Protein AF-G9K3Q3-F1 (afdb_monomer_lite)

InterPro domains:
  IPR006103 Glycoside hydrolase family 2, catalytic domain [PF02836] (2-93)
  IPR017853 Glycoside hydrolase superfamily [SSF51445] (2-93)

Radius of gyration: 14.06 Å; chains: 1; bounding box: 34×21×40 Å

Sequence (94 aa):
APYVDVICVNSYYSWYHDYGHLEVIPLQLATQFENWYRTYQKPIIQSEYGAGAIPGFHQDPPVMFSEEYQKALLQQYHMVLDEKRKNYVVGELI

pLDDT: mean 97.98, std 2.41, range [80.69, 98.88]

Secondary structure (DSSP, 8-state):
--S-SSEEEE--BTTTBSTT-GGGHHHHHHHHHHHHHHHH---EEEEE----B-TT---SS--TBSHHHHHHHHHHHHHHHHHHTTTTEEEE--

Structure (mmCIF, N/CA/C/O backbone):
data_AF-G9K3Q3-F1
#
_entry.id   AF-G9K3Q3-F1
#
loop_
_atom_site.group_PDB
_atom_site.id
_atom_site.type_symbol
_atom_site.label_atom_id
_atom_site.label_alt_id
_atom_site.label_comp_id
_atom_site.label_asym_id
_atom_site.label_entity_id
_atom_site.label_seq_id
_atom_site.pdbx_PDB_ins_code
_atom_site.Cartn_x
_atom_site.Cartn_y
_atom_site.Cartn_z
_atom_site.occupancy
_atom_site.B_iso_or_equiv
_atom_site.auth_seq_id
_atom_site.auth_comp_id
_atom_site.auth_asym_id
_atom_site.auth_atom_id
_atom_site.pdbx_PDB_model_num
ATOM 1 N N . ALA A 1 1 ? -10.386 9.405 12.587 1.00 84.12 1 ALA A N 1
ATOM 2 C CA . ALA A 1 1 ? -11.618 8.696 12.238 1.00 84.12 1 ALA A CA 1
ATOM 3 C C . ALA A 1 1 ? -12.460 8.369 13.489 1.00 84.12 1 ALA A C 1
ATOM 5 O O . ALA A 1 1 ? -12.627 7.204 13.848 1.00 84.12 1 ALA A O 1
ATOM 6 N N . PRO A 1 2 ? -13.009 9.390 14.179 1.00 95.44 2 PRO A N 1
ATOM 7 C CA . PRO A 1 2 ? -13.797 9.169 15.397 1.00 95.44 2 PRO A CA 1
ATOM 8 C C . PRO A 1 2 ? -15.105 8.395 15.150 1.00 95.44 2 PRO A C 1
ATOM 10 O O . PRO A 1 2 ? -15.510 7.631 16.018 1.00 95.44 2 PRO A O 1
ATOM 13 N N . TYR A 1 3 ? -15.708 8.510 13.961 1.00 98.00 3 TYR A N 1
ATOM 14 C CA . TYR A 1 3 ? -17.078 8.036 13.702 1.00 98.00 3 TYR A CA 1
ATOM 15 C C . TYR A 1 3 ? -17.208 6.711 12.940 1.00 98.00 3 TYR A C 1
ATOM 17 O O . TYR A 1 3 ? -18.304 6.175 12.875 1.00 98.00 3 TYR A O 1
ATOM 25 N N . VAL A 1 4 ? -16.133 6.195 12.340 1.00 98.44 4 VAL A N 1
ATOM 26 C CA . VAL A 1 4 ? -16.177 4.923 11.589 1.00 98.44 4 VAL A CA 1
ATOM 27 C C . VAL A 1 4 ? -15.890 3.746 12.512 1.00 98.44 4 VAL A C 1
ATOM 29 O O . VAL A 1 4 ? -15.114 3.910 13.452 1.00 98.44 4 VAL A O 1
ATOM 32 N N . ASP A 1 5 ? -16.438 2.571 12.229 1.00 98.56 5 ASP A N 1
ATOM 33 C CA . ASP A 1 5 ? -16.156 1.360 13.015 1.00 98.56 5 ASP A CA 1
ATOM 34 C C . ASP A 1 5 ? -14.840 0.689 12.594 1.00 98.56 5 ASP A C 1
ATOM 36 O O . ASP A 1 5 ? -14.079 0.207 13.433 1.00 98.56 5 ASP A O 1
ATOM 40 N N . VAL A 1 6 ? -14.537 0.732 11.294 1.00 98.62 6 VAL A N 1
ATOM 41 C CA . VAL A 1 6 ? -13.306 0.218 10.681 1.00 98.62 6 VAL A CA 1
ATOM 42 C C . VAL A 1 6 ? -12.651 1.339 9.882 1.00 98.62 6 VAL A C 1
ATOM 44 O O . VAL A 1 6 ? -13.328 2.092 9.181 1.00 98.62 6 VAL A O 1
ATOM 47 N N . ILE A 1 7 ? -11.335 1.483 10.012 1.00 98.69 7 ILE A N 1
ATOM 48 C CA . ILE A 1 7 ? -10.574 2.521 9.315 1.00 98.69 7 ILE A CA 1
ATOM 49 C C . ILE A 1 7 ? -10.087 1.959 7.985 1.00 98.69 7 ILE A C 1
ATOM 51 O O . ILE A 1 7 ? -9.256 1.060 7.969 1.00 98.69 7 ILE A O 1
ATOM 55 N N . CYS A 1 8 ? -10.559 2.521 6.878 1.00 98.56 8 CYS A N 1
ATOM 56 C CA . CYS A 1 8 ? -10.032 2.227 5.549 1.00 98.56 8 CYS A CA 1
ATOM 57 C C . CYS A 1 8 ? -8.967 3.263 5.179 1.00 98.56 8 CYS A C 1
ATOM 59 O O . CYS A 1 8 ? -9.195 4.468 5.327 1.00 98.56 8 CYS A O 1
ATOM 61 N N . VAL A 1 9 ? -7.799 2.799 4.741 1.00 98.06 9 VAL A N 1
ATOM 62 C CA . VAL A 1 9 ? -6.653 3.647 4.411 1.00 98.06 9 VAL A CA 1
ATOM 63 C C . VAL A 1 9 ? -6.183 3.354 2.993 1.00 98.06 9 VAL A C 1
ATOM 65 O O . VAL A 1 9 ? -5.914 2.207 2.644 1.00 98.06 9 VAL A O 1
ATOM 68 N N . ASN A 1 10 ? -6.041 4.420 2.208 1.00 98.44 10 ASN A N 1
ATOM 69 C CA . ASN A 1 10 ? -5.428 4.385 0.886 1.00 98.44 10 ASN A CA 1
ATOM 70 C C . ASN A 1 10 ? -4.028 4.990 1.005 1.00 98.44 10 ASN A C 1
ATOM 72 O O . ASN A 1 10 ? -3.875 6.126 1.467 1.00 98.44 10 ASN A O 1
ATOM 76 N N . SER A 1 11 ? -3.002 4.250 0.600 1.00 97.81 11 SER A N 1
ATOM 77 C CA . SER A 1 11 ? -1.628 4.752 0.561 1.00 97.81 11 SER A CA 1
ATOM 78 C C . SER A 1 11 ? -0.874 4.144 -0.613 1.00 97.81 11 SER A C 1
ATOM 80 O O . SER A 1 11 ? -1.004 2.961 -0.907 1.00 97.81 11 SER A O 1
ATOM 82 N N . TYR A 1 12 ? -0.069 4.975 -1.270 1.00 98.44 12 TYR A N 1
ATOM 83 C CA . TYR A 1 12 ? 0.633 4.672 -2.521 1.00 98.44 12 TYR A CA 1
ATOM 84 C C . TYR A 1 12 ? 2.094 5.142 -2.414 1.00 98.44 12 TYR A C 1
ATOM 86 O O . TYR A 1 12 ? 2.554 6.013 -3.160 1.00 98.44 12 TYR A O 1
ATOM 94 N N . TYR A 1 13 ? 2.786 4.636 -1.393 1.00 98.50 13 TYR A N 1
ATOM 95 C CA . TYR A 1 13 ? 4.198 4.899 -1.135 1.00 98.50 13 TYR A CA 1
ATOM 96 C C . TYR A 1 13 ? 5.054 4.409 -2.303 1.00 98.50 13 TYR A C 1
ATOM 98 O O . TYR A 1 13 ? 4.693 3.439 -2.963 1.00 98.50 13 TYR A O 1
ATOM 106 N N . SER A 1 14 ? 6.138 5.136 -2.581 1.00 98.38 14 SER A N 1
ATOM 107 C CA . SER A 1 14 ? 6.976 5.047 -3.787 1.00 98.38 14 SER A CA 1
ATOM 108 C C . SER A 1 14 ? 6.300 5.404 -5.123 1.00 98.38 14 SER A C 1
ATOM 110 O O . SER A 1 14 ? 6.998 5.598 -6.122 1.00 98.38 14 SER A O 1
ATOM 112 N N . TRP A 1 15 ? 4.965 5.517 -5.168 1.00 98.38 15 TRP A N 1
ATOM 113 C CA . TRP A 1 15 ? 4.210 5.829 -6.384 1.00 98.38 15 TRP A CA 1
ATOM 114 C C . TRP A 1 15 ? 3.831 7.309 -6.496 1.00 98.38 15 TRP A C 1
ATOM 116 O O . TRP A 1 15 ? 4.288 7.986 -7.412 1.00 98.38 15 TRP A O 1
ATOM 126 N N . TYR A 1 16 ? 3.017 7.835 -5.571 1.00 98.00 16 TYR A N 1
ATOM 127 C CA . TYR A 1 16 ? 2.607 9.252 -5.594 1.00 98.00 16 TYR A CA 1
ATOM 128 C C . TYR A 1 16 ? 3.583 10.184 -4.866 1.00 98.00 16 TYR A C 1
ATOM 130 O O . TYR A 1 16 ? 3.538 11.394 -5.069 1.00 98.00 16 TYR A O 1
ATOM 138 N N . HIS A 1 17 ? 4.457 9.629 -4.030 1.00 94.81 17 HIS A N 1
ATOM 139 C CA . HIS A 1 17 ? 5.513 10.339 -3.311 1.00 94.81 17 HIS A CA 1
ATOM 140 C C . HIS A 1 17 ? 6.753 9.448 -3.264 1.00 94.81 17 HIS A C 1
ATOM 142 O O . HIS A 1 17 ? 6.622 8.230 -3.399 1.00 94.81 17 HIS A O 1
ATOM 148 N N . ASP A 1 18 ? 7.930 10.048 -3.064 1.00 97.88 18 ASP A N 1
ATOM 149 C CA . ASP A 1 18 ? 9.213 9.332 -3.041 1.00 97.88 18 ASP A CA 1
ATOM 150 C C . ASP A 1 18 ? 9.372 8.426 -4.277 1.00 97.88 18 ASP A C 1
ATOM 152 O O . ASP A 1 18 ? 9.603 7.223 -4.184 1.00 97.88 18 ASP A O 1
ATOM 156 N N . TYR A 1 19 ? 9.172 9.019 -5.457 1.00 98.25 19 TYR A N 1
ATOM 157 C CA . TYR A 1 19 ? 9.071 8.324 -6.741 1.00 98.25 19 TYR A CA 1
ATOM 158 C C . TYR A 1 19 ? 10.191 7.303 -6.952 1.00 98.25 19 TYR A C 1
ATOM 160 O O . TYR A 1 19 ? 11.367 7.660 -6.980 1.00 98.25 19 TYR A O 1
ATOM 168 N N . GLY A 1 20 ? 9.832 6.032 -7.132 1.00 97.88 20 GLY A N 1
ATOM 169 C CA . GLY A 1 20 ? 10.815 4.979 -7.396 1.00 97.88 20 GLY A CA 1
ATOM 170 C C . GLY A 1 20 ? 11.480 4.382 -6.149 1.00 97.88 20 GLY A C 1
ATOM 171 O O . GLY A 1 20 ? 12.060 3.305 -6.256 1.00 97.88 20 GLY A O 1
ATOM 172 N N . HIS A 1 21 ? 11.338 5.000 -4.974 1.00 98.56 21 HIS A N 1
ATOM 173 C CA . HIS A 1 21 ? 11.989 4.565 -3.736 1.00 98.56 21 HIS A CA 1
ATOM 174 C C . HIS A 1 21 ? 11.213 3.436 -3.041 1.00 98.56 21 HIS A C 1
ATOM 176 O O . HIS A 1 21 ? 10.483 3.642 -2.072 1.00 98.56 21 HIS A O 1
ATOM 182 N N . LEU A 1 22 ? 11.340 2.210 -3.547 1.00 98.62 22 LEU A N 1
ATOM 183 C CA . LEU A 1 22 ? 10.683 1.027 -2.973 1.00 98.62 22 LEU A CA 1
ATOM 184 C C . LEU A 1 22 ? 11.102 0.770 -1.515 1.00 98.62 22 LEU A C 1
ATOM 186 O O . LEU A 1 22 ? 10.320 0.255 -0.718 1.00 98.62 22 LEU A O 1
ATOM 190 N N . GLU A 1 23 ? 12.323 1.156 -1.151 1.00 98.50 23 GLU A N 1
ATOM 191 C CA . GLU A 1 23 ? 12.902 0.976 0.176 1.00 98.50 23 GLU A CA 1
ATOM 192 C C . GLU A 1 23 ? 12.207 1.788 1.278 1.00 98.50 23 GLU A C 1
ATOM 194 O O . GLU A 1 23 ? 12.360 1.462 2.456 1.00 98.50 23 GLU A O 1
ATOM 199 N N . VAL A 1 24 ? 11.432 2.824 0.932 1.00 98.50 24 VAL A N 1
ATOM 200 C CA . VAL A 1 24 ? 10.723 3.638 1.935 1.00 98.50 24 VAL A CA 1
ATOM 201 C C . VAL A 1 24 ? 9.399 3.018 2.379 1.00 98.50 24 VAL A C 1
ATOM 203 O O . VAL A 1 24 ? 8.928 3.319 3.480 1.00 98.50 24 VAL A O 1
ATOM 206 N N . ILE A 1 25 ? 8.817 2.133 1.557 1.00 98.75 25 ILE A N 1
ATOM 207 C CA . ILE A 1 25 ? 7.487 1.551 1.779 1.00 98.75 25 ILE A CA 1
ATOM 208 C C . ILE A 1 25 ? 7.386 0.909 3.169 1.00 98.75 25 ILE A C 1
ATOM 210 O O . ILE A 1 25 ? 6.443 1.254 3.888 1.00 98.75 25 ILE A O 1
ATOM 214 N N . PRO A 1 26 ? 8.330 0.047 3.614 1.00 98.62 26 PRO A N 1
ATOM 215 C CA . PRO A 1 26 ? 8.169 -0.640 4.889 1.00 98.62 26 PRO A CA 1
ATOM 216 C C . PRO A 1 26 ? 8.072 0.311 6.080 1.00 98.62 26 PRO A C 1
ATOM 218 O O . PRO A 1 26 ? 7.189 0.179 6.928 1.00 98.62 26 PRO A O 1
ATOM 221 N N . LEU A 1 27 ? 8.956 1.311 6.117 1.00 98.50 27 LEU A N 1
ATOM 222 C CA . LEU A 1 27 ? 9.025 2.281 7.205 1.00 98.50 27 LEU A CA 1
ATOM 223 C C . LEU A 1 27 ? 7.782 3.177 7.237 1.00 98.50 27 LEU A C 1
ATOM 225 O O . LEU A 1 27 ? 7.185 3.378 8.299 1.00 98.50 27 LEU A O 1
ATOM 229 N N . GLN A 1 28 ? 7.390 3.720 6.084 1.00 98.75 28 GLN A N 1
ATOM 230 C CA . GLN A 1 28 ? 6.270 4.655 5.991 1.00 98.75 28 GLN A CA 1
ATOM 231 C C . GLN A 1 28 ? 4.937 3.965 6.295 1.00 98.75 28 GLN A C 1
ATOM 233 O O . GLN A 1 28 ? 4.134 4.493 7.070 1.00 98.75 28 GLN A O 1
ATOM 238 N N . LEU A 1 29 ? 4.729 2.757 5.765 1.00 98.56 29 LEU A N 1
ATOM 239 C CA . LEU A 1 29 ? 3.501 1.996 5.973 1.00 98.56 29 LEU A CA 1
ATOM 240 C C . LEU A 1 29 ? 3.364 1.501 7.419 1.00 98.56 29 LEU A C 1
ATOM 242 O O . LEU A 1 29 ? 2.297 1.651 8.019 1.00 98.56 29 LEU A O 1
ATOM 246 N N . ALA A 1 30 ? 4.445 0.999 8.028 1.00 98.56 30 ALA A N 1
ATOM 247 C CA . ALA A 1 30 ? 4.436 0.625 9.443 1.00 98.56 30 ALA A CA 1
ATOM 248 C C . ALA A 1 30 ? 4.104 1.831 10.338 1.00 98.56 30 ALA A C 1
ATOM 250 O O . ALA A 1 30 ? 3.228 1.743 11.202 1.00 98.56 30 ALA A O 1
ATOM 251 N N . THR A 1 31 ? 4.727 2.982 10.064 1.00 98.69 31 THR A N 1
ATOM 252 C CA . THR A 1 31 ? 4.475 4.236 10.789 1.00 98.69 31 THR A CA 1
ATOM 253 C C . THR A 1 31 ? 3.019 4.690 10.647 1.00 98.69 31 THR A C 1
ATOM 255 O O . THR A 1 31 ? 2.398 5.111 11.626 1.00 98.69 31 THR A O 1
ATOM 258 N N . GLN A 1 32 ? 2.442 4.597 9.445 1.00 98.50 32 GLN A N 1
ATOM 259 C CA . GLN A 1 32 ? 1.039 4.928 9.197 1.00 98.50 32 GLN A CA 1
ATOM 260 C C . GLN A 1 32 ? 0.106 4.067 10.056 1.00 98.50 32 GLN A C 1
ATOM 262 O O . GLN A 1 32 ? -0.754 4.607 10.757 1.00 98.50 32 GLN A O 1
ATOM 267 N N . PHE A 1 33 ? 0.295 2.748 10.037 1.00 98.62 33 PHE A N 1
ATOM 268 C CA . PHE A 1 33 ? -0.514 1.809 10.809 1.00 98.62 33 PHE A CA 1
ATOM 269 C C . PHE A 1 33 ? -0.395 2.023 12.319 1.00 98.62 33 PHE A C 1
ATOM 271 O O . PHE A 1 33 ? -1.412 2.074 13.014 1.00 98.62 33 PHE A O 1
ATOM 278 N N . GLU A 1 34 ? 0.818 2.237 12.823 1.00 98.56 34 GLU A N 1
ATOM 279 C CA . GLU A 1 34 ? 1.057 2.509 14.241 1.00 98.56 34 GLU A CA 1
ATOM 280 C C . GLU A 1 34 ? 0.399 3.812 14.693 1.00 98.56 34 GLU A C 1
ATOM 282 O O . GLU A 1 34 ? -0.218 3.858 15.757 1.00 98.56 34 GLU A O 1
ATOM 287 N N . ASN A 1 35 ? 0.466 4.860 13.872 1.00 98.56 35 ASN A N 1
ATOM 288 C CA . ASN A 1 35 ? -0.181 6.132 14.171 1.00 98.56 35 ASN A CA 1
ATOM 289 C C . ASN A 1 35 ? -1.710 6.004 14.191 1.00 98.56 35 ASN A C 1
ATOM 291 O O . ASN A 1 35 ? -2.343 6.446 15.151 1.00 98.56 35 ASN A O 1
ATOM 295 N N . TRP A 1 36 ? -2.309 5.369 13.177 1.00 98.56 36 TRP A N 1
ATOM 296 C CA . TRP A 1 36 ? -3.757 5.146 13.135 1.00 98.56 36 TRP A CA 1
ATOM 297 C C . TRP A 1 36 ? -4.241 4.324 14.328 1.00 98.56 36 TRP A C 1
ATOM 299 O O . TRP A 1 36 ? -5.196 4.720 15.004 1.00 98.56 36 TRP A O 1
ATOM 309 N N . TYR A 1 37 ? -3.567 3.213 14.621 1.00 98.38 37 TYR A N 1
ATOM 310 C CA . TYR A 1 37 ? -3.975 2.333 15.705 1.00 98.38 37 TYR A CA 1
ATOM 311 C C . TYR A 1 37 ? -3.781 2.984 17.079 1.00 98.38 37 TYR A C 1
ATOM 313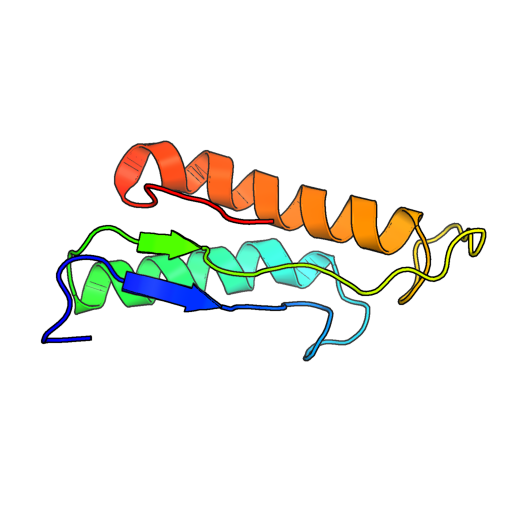 O O . TYR A 1 37 ? -4.685 2.921 17.911 1.00 98.38 37 TYR A O 1
ATOM 321 N N . ARG A 1 38 ? -2.665 3.696 17.305 1.00 98.38 38 ARG A N 1
ATOM 322 C CA . ARG A 1 38 ? -2.415 4.432 18.558 1.00 98.38 38 ARG A CA 1
ATOM 323 C C . ARG A 1 38 ? -3.481 5.492 18.828 1.00 98.38 38 ARG A C 1
ATOM 325 O O . ARG A 1 38 ? -3.855 5.688 19.978 1.00 98.38 38 ARG A O 1
ATOM 332 N N . THR A 1 39 ? -3.953 6.189 17.795 1.00 98.44 39 THR A N 1
ATOM 333 C CA . THR A 1 39 ? -4.920 7.282 17.966 1.00 98.44 39 THR A CA 1
ATOM 334 C C . THR A 1 39 ? -6.357 6.794 18.121 1.00 98.44 39 THR A C 1
ATOM 336 O O . THR A 1 39 ? -7.107 7.399 18.883 1.00 98.44 39 THR A O 1
ATOM 339 N N . TYR A 1 40 ? -6.767 5.746 17.402 1.00 98.44 40 TYR A N 1
ATOM 340 C CA . TYR A 1 40 ? -8.185 5.370 17.328 1.00 98.44 40 TYR A CA 1
ATOM 341 C C . TYR A 1 40 ? -8.517 4.004 17.916 1.00 98.44 40 TYR A C 1
ATOM 343 O O . TYR A 1 40 ? -9.686 3.780 18.209 1.00 98.44 40 TYR A O 1
ATOM 351 N N . GLN A 1 41 ? -7.533 3.114 18.086 1.00 98.25 41 GLN A N 1
ATOM 352 C CA . GLN A 1 41 ? -7.714 1.754 18.613 1.00 98.25 41 GLN A CA 1
ATOM 353 C C . GLN A 1 41 ? -8.818 0.961 17.885 1.00 98.25 41 GLN A C 1
ATOM 355 O O . GLN A 1 41 ? -9.601 0.244 18.505 1.00 98.25 41 GLN A O 1
ATOM 360 N N . LYS A 1 42 ? -8.894 1.111 16.556 1.00 98.56 42 LYS A N 1
ATO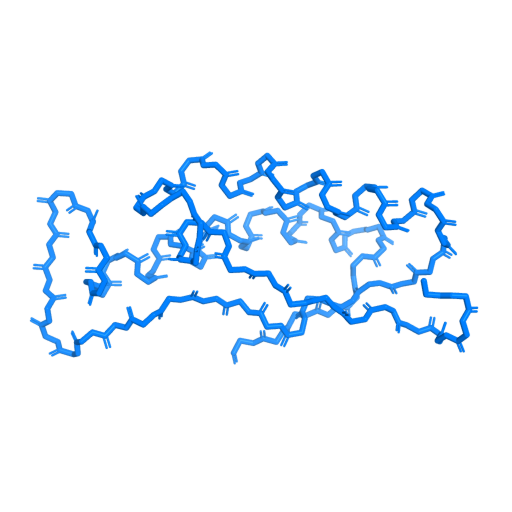M 361 C CA . LYS A 1 42 ? -9.883 0.457 15.683 1.00 98.56 42 LYS A CA 1
ATOM 362 C C . LYS A 1 42 ? -9.196 -0.446 14.657 1.00 98.56 42 LYS A C 1
ATOM 364 O O . LYS A 1 42 ? -8.060 -0.142 14.282 1.00 98.56 42 LYS A O 1
ATOM 369 N N . PRO A 1 43 ? -9.870 -1.507 14.174 1.00 98.62 43 PRO A N 1
ATOM 370 C CA . PRO A 1 43 ? -9.378 -2.315 13.065 1.00 98.62 43 PRO A CA 1
ATOM 371 C C . PRO A 1 43 ? -9.121 -1.471 11.814 1.00 98.62 43 PRO A C 1
ATOM 373 O O . PRO A 1 43 ? -9.837 -0.499 11.552 1.00 98.62 43 PRO A O 1
ATOM 376 N N . ILE A 1 44 ? -8.107 -1.859 11.042 1.00 98.81 44 ILE A N 1
ATOM 377 C CA . ILE A 1 44 ? -7.662 -1.133 9.850 1.00 98.81 44 ILE A CA 1
ATOM 378 C C . ILE A 1 44 ? -7.739 -2.042 8.620 1.00 98.81 44 ILE A C 1
ATOM 380 O O . ILE A 1 44 ? -7.343 -3.204 8.675 1.00 98.81 44 ILE A O 1
ATOM 384 N N . ILE A 1 45 ? -8.217 -1.501 7.505 1.00 98.81 45 ILE A N 1
ATOM 385 C CA . ILE A 1 45 ? -8.167 -2.113 6.178 1.00 98.81 45 ILE A CA 1
ATOM 386 C C . ILE A 1 45 ? -7.266 -1.245 5.296 1.00 98.81 45 ILE A C 1
ATOM 388 O O . ILE A 1 45 ? -7.493 -0.037 5.189 1.00 98.81 45 ILE A O 1
ATOM 392 N N . GLN A 1 46 ? -6.268 -1.850 4.649 1.00 98.81 46 GLN A N 1
ATOM 393 C CA . GLN A 1 46 ? -5.579 -1.216 3.524 1.00 98.81 46 GLN A CA 1
ATOM 394 C C . GLN A 1 46 ? -6.497 -1.338 2.307 1.00 98.81 46 GLN A C 1
ATOM 396 O O . GLN A 1 46 ? -6.568 -2.394 1.683 1.00 98.81 46 GLN A O 1
ATOM 401 N N . SER A 1 47 ? -7.263 -0.291 2.019 1.00 98.56 47 SER A N 1
ATOM 402 C CA . SER A 1 47 ? -8.307 -0.344 0.993 1.00 98.56 47 SER A CA 1
ATOM 403 C C . SER A 1 47 ? -7.781 -0.138 -0.419 1.00 98.56 47 SER A C 1
ATOM 405 O O . SER A 1 47 ? -8.433 -0.583 -1.355 1.00 98.56 47 SER A O 1
ATOM 407 N N . GLU A 1 48 ? -6.626 0.507 -0.579 1.00 98.62 48 GLU A N 1
ATOM 408 C CA . GLU A 1 48 ? -5.978 0.661 -1.882 1.00 98.62 48 GLU A CA 1
ATOM 409 C C . GLU A 1 48 ? -4.461 0.781 -1.737 1.00 98.62 48 GLU A C 1
ATOM 411 O O . GLU A 1 48 ? -3.972 1.503 -0.861 1.00 98.62 48 GLU A O 1
ATOM 416 N N . TYR A 1 49 ? -3.725 0.118 -2.625 1.00 98.69 49 TYR A N 1
ATOM 417 C CA . TYR A 1 49 ? -2.293 0.302 -2.846 1.00 98.69 49 TYR A CA 1
ATOM 418 C C . TYR A 1 49 ? -1.895 -0.277 -4.206 1.00 98.69 49 TYR A C 1
ATOM 420 O O . TYR A 1 49 ? -2.561 -1.163 -4.732 1.00 98.69 49 TYR A O 1
ATOM 428 N N . GLY A 1 50 ? -0.799 0.207 -4.786 1.00 98.25 50 GLY A N 1
ATOM 429 C CA . GLY A 1 50 ? -0.295 -0.329 -6.046 1.00 98.25 50 GLY A CA 1
ATOM 430 C C . GLY A 1 50 ? 0.568 0.654 -6.824 1.00 98.25 50 GLY A C 1
ATOM 431 O O . GLY A 1 50 ? 0.822 1.778 -6.392 1.00 98.25 50 GLY A O 1
ATOM 432 N N . ALA A 1 51 ? 0.993 0.212 -8.003 1.00 98.38 51 ALA A N 1
ATOM 433 C CA . ALA A 1 51 ? 1.634 1.029 -9.024 1.00 98.38 51 ALA A CA 1
ATOM 434 C C . ALA A 1 51 ? 0.986 0.743 -10.377 1.00 98.38 51 ALA A C 1
ATOM 436 O O . ALA A 1 51 ? 0.560 -0.384 -10.651 1.00 98.38 51 ALA A O 1
ATOM 437 N N . GLY A 1 52 ? 0.959 1.756 -11.240 1.00 98.19 52 GLY A N 1
ATOM 438 C CA . GLY A 1 52 ? 0.677 1.544 -12.652 1.00 98.19 52 GLY A CA 1
ATOM 439 C C . GLY A 1 52 ? 1.792 0.722 -13.297 1.00 98.19 52 GLY A C 1
ATOM 440 O O . GLY A 1 52 ? 2.966 0.927 -12.992 1.00 98.19 52 GLY A O 1
ATOM 441 N N . ALA A 1 53 ? 1.418 -0.177 -14.204 1.00 98.38 53 ALA A N 1
ATOM 442 C CA . ALA A 1 53 ? 2.335 -0.959 -15.025 1.00 98.38 53 ALA A CA 1
ATOM 443 C C . ALA A 1 53 ? 1.898 -0.868 -16.490 1.00 98.38 53 ALA A C 1
ATOM 445 O O . ALA A 1 53 ? 0.706 -0.979 -16.789 1.00 98.38 53 ALA A O 1
ATOM 446 N N . ILE A 1 54 ? 2.848 -0.640 -17.395 1.00 98.62 54 ILE A N 1
ATOM 447 C CA . ILE A 1 54 ? 2.605 -0.699 -18.839 1.00 98.62 54 ILE A CA 1
ATOM 448 C C . ILE A 1 54 ? 2.923 -2.132 -19.280 1.00 98.62 54 ILE A C 1
ATOM 450 O O . ILE A 1 54 ? 4.082 -2.530 -19.168 1.00 98.62 54 ILE A O 1
ATOM 454 N N . PRO A 1 55 ? 1.945 -2.913 -19.777 1.00 98.44 55 PRO A N 1
ATOM 455 C CA . PRO A 1 55 ? 2.195 -4.291 -20.187 1.00 98.44 55 PRO A CA 1
ATOM 456 C C . PRO A 1 55 ? 3.334 -4.396 -21.206 1.00 98.44 55 PRO A C 1
ATOM 458 O O . PRO A 1 55 ? 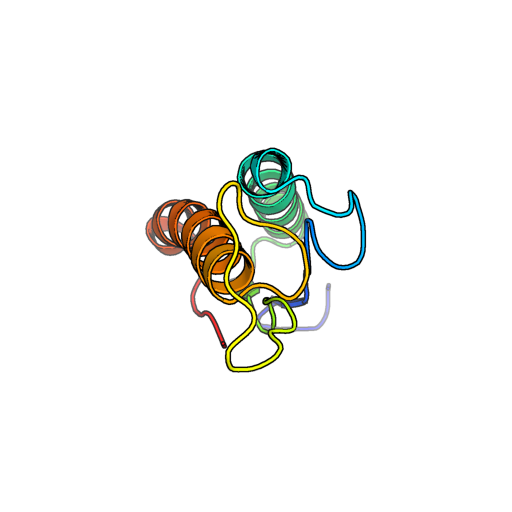3.353 -3.667 -22.202 1.00 98.44 55 PRO A O 1
ATOM 461 N N . GLY A 1 56 ? 4.276 -5.304 -20.953 1.00 98.38 56 GLY A N 1
ATOM 462 C CA . GLY A 1 56 ? 5.473 -5.505 -21.770 1.00 98.38 56 GLY A CA 1
ATOM 463 C C . GLY A 1 56 ? 6.614 -4.521 -21.500 1.00 98.38 56 GLY A C 1
ATOM 464 O O . GLY A 1 56 ? 7.673 -4.648 -22.120 1.00 98.38 56 GLY A O 1
ATOM 465 N N . PHE A 1 57 ? 6.447 -3.556 -20.588 1.00 98.69 57 PHE A N 1
ATOM 466 C CA . PHE A 1 57 ? 7.564 -2.750 -20.112 1.00 98.69 57 PHE A CA 1
ATOM 467 C C . PHE A 1 57 ? 8.289 -3.487 -18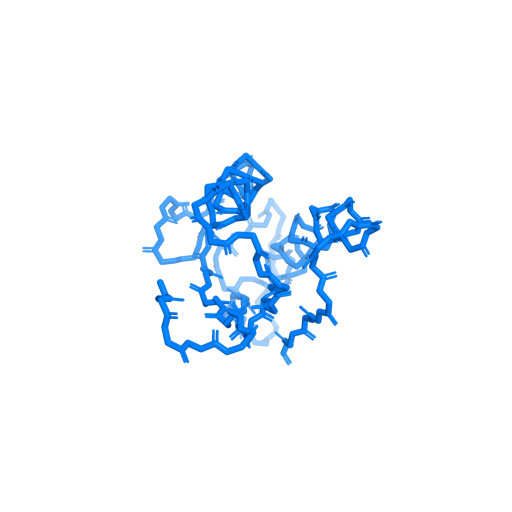.981 1.00 98.69 57 PHE A C 1
ATOM 469 O O . PHE A 1 57 ? 7.819 -3.536 -17.846 1.00 98.69 57 PHE A O 1
ATOM 476 N N . HIS A 1 58 ? 9.452 -4.047 -19.309 1.00 98.62 58 HIS A N 1
ATOM 477 C CA . HIS A 1 58 ? 10.312 -4.757 -18.365 1.00 98.62 58 HIS A CA 1
ATOM 478 C C . HIS A 1 58 ? 11.607 -3.992 -18.118 1.00 98.62 58 HIS A C 1
ATOM 480 O O . HIS A 1 58 ? 12.188 -3.440 -19.058 1.00 98.62 58 HIS A O 1
ATOM 486 N N . GLN A 1 59 ? 12.089 -3.994 -16.874 1.00 98.44 59 GLN A N 1
ATOM 487 C CA . GLN A 1 59 ? 13.383 -3.400 -16.544 1.00 98.44 59 GLN A CA 1
ATOM 488 C C . GLN A 1 59 ? 14.021 -3.999 -15.285 1.00 98.44 59 GLN A C 1
ATOM 490 O O . GLN A 1 59 ? 13.340 -4.258 -14.294 1.00 98.44 59 GLN A O 1
ATOM 495 N N . ASP A 1 60 ? 15.349 -4.139 -15.322 1.00 97.19 60 ASP A N 1
ATOM 496 C CA . ASP A 1 60 ? 16.204 -4.438 -14.172 1.00 97.19 60 ASP A CA 1
ATOM 497 C C . ASP A 1 60 ? 17.367 -3.416 -14.126 1.00 97.19 60 ASP A C 1
ATOM 499 O O . ASP A 1 60 ? 18.095 -3.294 -15.118 1.00 97.19 60 ASP A O 1
ATOM 503 N N . PRO A 1 61 ? 17.541 -2.624 -13.048 1.00 97.19 61 PRO A N 1
ATOM 504 C CA . PRO A 1 61 ? 16.708 -2.587 -11.843 1.00 97.19 61 PRO A CA 1
ATOM 505 C C . PRO A 1 61 ? 15.266 -2.111 -12.128 1.00 97.19 61 PRO A C 1
ATOM 507 O O . PRO A 1 61 ? 15.053 -1.393 -13.111 1.00 97.19 61 PRO A O 1
ATOM 510 N N . PRO A 1 62 ? 14.281 -2.469 -11.276 1.00 98.31 62 PRO A N 1
ATOM 511 C CA . PRO A 1 62 ? 12.887 -2.069 -11.458 1.00 98.31 62 PRO A CA 1
ATOM 512 C C . PRO A 1 62 ? 12.725 -0.547 -11.483 1.00 98.31 62 PRO A C 1
ATOM 514 O O . PRO A 1 62 ? 13.286 0.152 -10.639 1.00 98.31 62 PRO A O 1
ATOM 517 N N . VAL A 1 63 ? 11.909 -0.028 -12.401 1.00 98.50 63 VAL A N 1
ATOM 518 C CA . VAL A 1 63 ? 11.590 1.407 -12.486 1.00 98.50 63 VAL A CA 1
ATOM 519 C C . VAL A 1 63 ? 10.095 1.627 -12.619 1.00 98.50 63 VAL A C 1
ATOM 521 O O . VAL A 1 63 ? 9.372 0.744 -13.067 1.00 98.50 63 VAL A O 1
ATOM 524 N N . MET A 1 64 ? 9.623 2.821 -12.262 1.00 98.62 64 MET A N 1
ATOM 525 C CA . MET A 1 64 ? 8.203 3.165 -12.368 1.00 98.62 64 MET A CA 1
ATOM 526 C C . MET A 1 64 ? 7.628 2.773 -13.736 1.00 98.62 64 MET A C 1
ATOM 528 O O . MET A 1 64 ? 8.259 2.996 -14.768 1.00 98.62 64 MET A O 1
ATOM 532 N N . PHE A 1 65 ? 6.416 2.216 -13.716 1.00 98.62 65 PHE A N 1
ATOM 533 C CA . PHE A 1 65 ? 5.704 1.624 -14.853 1.00 98.62 65 PHE A CA 1
ATOM 534 C C . PHE A 1 65 ? 6.215 0.271 -15.367 1.00 98.62 65 PHE A C 1
ATOM 536 O O . PHE A 1 65 ? 5.496 -0.329 -16.168 1.00 98.62 65 PHE A O 1
ATOM 543 N N . SER A 1 66 ? 7.369 -0.242 -14.919 1.00 98.81 66 SER A N 1
ATOM 544 C CA . SER A 1 66 ? 7.781 -1.606 -15.269 1.00 98.81 66 SER A CA 1
ATOM 545 C C . SER A 1 66 ? 6.979 -2.656 -14.494 1.00 98.81 66 SER A C 1
ATOM 547 O O . SER A 1 66 ? 6.550 -2.425 -13.357 1.00 98.81 66 SER A O 1
ATOM 549 N N . GLU A 1 67 ? 6.782 -3.834 -15.086 1.00 98.88 67 GLU A N 1
ATOM 550 C CA . GLU A 1 67 ? 6.103 -4.953 -14.416 1.00 98.88 67 GLU A CA 1
ATOM 551 C C . GLU A 1 67 ? 6.857 -5.389 -13.148 1.00 98.88 67 GLU A C 1
ATOM 553 O O . GLU A 1 67 ? 6.253 -5.650 -12.102 1.00 98.88 67 GLU A O 1
ATOM 558 N N . GLU A 1 68 ? 8.193 -5.382 -13.194 1.00 98.81 68 GLU A N 1
ATOM 559 C CA . GLU A 1 68 ? 9.038 -5.688 -12.038 1.00 98.81 68 GLU A CA 1
ATOM 560 C C . GLU A 1 68 ? 8.854 -4.674 -10.906 1.00 98.81 68 GLU A C 1
ATOM 562 O O . GLU A 1 68 ? 8.937 -5.049 -9.737 1.00 98.81 68 GLU A O 1
ATOM 567 N N . TYR A 1 69 ? 8.568 -3.409 -11.225 1.00 98.81 69 TYR A N 1
ATOM 568 C CA . TYR A 1 69 ? 8.331 -2.381 -10.218 1.00 98.81 69 TYR A CA 1
ATOM 569 C C . TYR A 1 69 ? 6.992 -2.569 -9.519 1.00 98.81 69 TYR A C 1
ATOM 571 O O . TYR A 1 69 ? 6.938 -2.511 -8.293 1.00 98.81 69 TYR A O 1
ATOM 579 N N . GLN A 1 70 ? 5.923 -2.863 -10.267 1.00 98.81 70 GLN A N 1
ATOM 580 C CA . GLN A 1 70 ? 4.631 -3.198 -9.667 1.00 98.81 70 GLN A CA 1
ATOM 581 C C . GLN A 1 70 ? 4.760 -4.424 -8.756 1.00 98.81 70 GLN A C 1
ATOM 583 O O . GLN A 1 70 ? 4.305 -4.393 -7.613 1.00 98.81 70 GLN A O 1
ATOM 588 N N . LYS A 1 71 ? 5.448 -5.473 -9.221 1.00 98.69 71 LYS A N 1
ATOM 589 C CA . LYS A 1 71 ? 5.735 -6.661 -8.411 1.00 98.69 71 LYS A CA 1
ATOM 590 C C . LYS A 1 71 ? 6.510 -6.312 -7.139 1.00 98.69 71 LYS A C 1
ATOM 592 O O . LYS A 1 71 ? 6.119 -6.747 -6.058 1.00 98.69 71 LYS A O 1
ATOM 597 N N . ALA A 1 72 ? 7.592 -5.545 -7.254 1.00 98.75 72 ALA A N 1
ATOM 598 C CA . ALA A 1 72 ? 8.429 -5.188 -6.116 1.00 98.75 72 ALA A CA 1
ATOM 599 C C . ALA A 1 72 ? 7.683 -4.295 -5.111 1.00 98.75 72 ALA A C 1
ATOM 601 O O . ALA A 1 72 ? 7.799 -4.514 -3.908 1.00 98.75 72 ALA A O 1
ATOM 602 N N . LEU A 1 73 ? 6.861 -3.351 -5.582 1.00 98.75 73 LEU A N 1
ATOM 603 C CA . LEU A 1 73 ? 6.007 -2.522 -4.730 1.00 98.75 73 LEU A CA 1
ATOM 604 C C . LEU A 1 73 ? 5.032 -3.386 -3.929 1.00 98.75 73 LEU A C 1
ATOM 606 O O . LEU A 1 73 ? 4.980 -3.269 -2.704 1.00 98.75 73 LEU A O 1
ATOM 610 N N . LEU A 1 74 ? 4.302 -4.284 -4.600 1.00 98.75 74 LEU A N 1
ATOM 611 C CA . LEU A 1 74 ? 3.358 -5.187 -3.935 1.00 98.75 74 LEU A CA 1
ATOM 612 C C . LEU A 1 74 ? 4.066 -6.049 -2.881 1.00 98.75 74 LEU A C 1
ATOM 614 O O . LEU A 1 74 ? 3.577 -6.159 -1.762 1.00 98.75 74 LEU A O 1
ATOM 618 N N . GLN A 1 75 ? 5.262 -6.566 -3.186 1.00 98.75 75 GLN A N 1
ATOM 619 C CA . GLN A 1 75 ? 6.068 -7.326 -2.225 1.00 98.75 75 GLN A CA 1
ATOM 620 C C . GLN A 1 75 ? 6.426 -6.509 -0.973 1.00 98.75 75 GLN A C 1
ATOM 622 O O . GLN A 1 75 ? 6.318 -7.031 0.136 1.00 98.75 75 GLN A O 1
ATOM 627 N N . GLN A 1 76 ? 6.819 -5.237 -1.115 1.00 98.69 76 GLN A N 1
ATOM 628 C CA . GLN A 1 76 ? 7.117 -4.373 0.036 1.00 98.69 76 GLN A CA 1
ATOM 629 C C . GLN A 1 76 ? 5.882 -4.120 0.909 1.00 98.69 76 GLN A C 1
ATOM 631 O O . GLN A 1 76 ? 5.973 -4.183 2.137 1.00 98.69 76 GLN A O 1
ATOM 636 N N . TYR A 1 77 ? 4.723 -3.891 0.288 1.00 98.75 77 TYR A N 1
ATOM 637 C CA . TYR A 1 77 ? 3.452 -3.747 1.000 1.00 98.75 77 TYR A CA 1
ATOM 638 C C . TYR A 1 77 ? 3.070 -5.030 1.747 1.00 98.75 77 TYR A C 1
ATOM 640 O O . TYR A 1 77 ? 2.809 -4.982 2.952 1.00 98.75 77 TYR A O 1
ATOM 648 N N . HIS A 1 78 ? 3.093 -6.180 1.064 1.00 98.75 78 HIS A N 1
ATOM 649 C CA . HIS A 1 78 ? 2.736 -7.482 1.641 1.00 98.75 78 HIS A CA 1
ATOM 650 C C . HIS A 1 78 ? 3.589 -7.831 2.856 1.00 98.75 78 HIS A C 1
ATOM 652 O O . HIS A 1 78 ? 3.052 -8.330 3.839 1.00 98.75 78 HIS A O 1
ATOM 658 N N . MET A 1 79 ? 4.887 -7.509 2.846 1.00 98.50 79 MET A N 1
ATOM 659 C CA . MET A 1 79 ? 5.757 -7.752 4.002 1.00 98.50 79 MET A CA 1
ATOM 660 C C . MET A 1 79 ? 5.268 -7.045 5.276 1.00 98.50 79 MET A C 1
ATOM 662 O O . MET A 1 79 ? 5.249 -7.652 6.347 1.00 98.50 79 MET A O 1
ATOM 666 N N . VAL A 1 80 ? 4.837 -5.783 5.179 1.00 98.44 80 VAL A N 1
ATOM 667 C CA . VAL A 1 80 ? 4.311 -5.040 6.340 1.00 98.44 80 VAL A CA 1
ATOM 668 C C . VAL A 1 80 ? 2.909 -5.510 6.708 1.00 98.44 80 VAL A C 1
ATOM 670 O O . VAL A 1 80 ? 2.597 -5.664 7.892 1.00 98.44 80 VAL A O 1
ATOM 673 N N . LEU A 1 81 ? 2.054 -5.754 5.712 1.00 98.50 81 LEU A N 1
ATOM 674 C CA . LEU A 1 81 ? 0.699 -6.257 5.936 1.00 98.50 81 LEU A CA 1
ATOM 675 C C . LEU A 1 81 ? 0.734 -7.610 6.665 1.00 98.50 8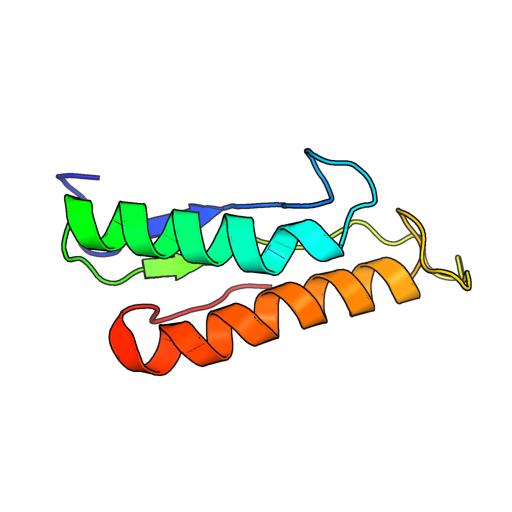1 LEU A C 1
ATOM 677 O O . LEU A 1 81 ? -0.005 -7.798 7.630 1.00 98.50 81 LEU A O 1
ATOM 681 N N . ASP A 1 82 ? 1.668 -8.497 6.314 1.00 98.50 82 ASP A N 1
ATOM 682 C CA . ASP A 1 82 ? 1.896 -9.784 6.978 1.00 98.50 82 ASP A CA 1
ATOM 683 C C . ASP A 1 82 ? 2.306 -9.660 8.453 1.00 98.50 82 ASP A C 1
ATOM 685 O O . ASP A 1 82 ? 1.962 -10.521 9.277 1.00 98.50 82 ASP A O 1
ATOM 689 N N . GLU A 1 83 ? 3.031 -8.599 8.804 1.00 98.25 83 GLU A N 1
ATOM 690 C CA . GLU A 1 83 ? 3.371 -8.281 10.188 1.00 98.25 83 GLU A CA 1
ATOM 691 C C . GLU A 1 83 ? 2.141 -7.769 10.946 1.00 98.25 83 GLU A C 1
ATOM 693 O O . GLU A 1 83 ? 1.808 -8.267 12.027 1.00 98.25 83 GLU A O 1
ATOM 698 N N . LYS A 1 84 ? 1.436 -6.783 10.380 1.00 98.06 84 LYS A N 1
ATOM 699 C CA . LYS A 1 84 ? 0.357 -6.078 11.083 1.00 98.06 84 LYS A CA 1
ATOM 700 C C . LYS A 1 84 ? -0.967 -6.850 11.107 1.00 98.06 84 LYS A C 1
ATOM 702 O O . LYS A 1 84 ? -1.753 -6.641 12.039 1.00 98.06 84 LYS A O 1
ATOM 707 N N . ARG A 1 85 ? -1.197 -7.794 10.182 1.00 97.69 85 ARG A N 1
ATOM 708 C CA . ARG A 1 85 ? -2.409 -8.643 10.145 1.00 97.69 85 ARG A CA 1
ATOM 709 C C . ARG A 1 85 ? -2.570 -9.569 11.349 1.00 97.69 85 ARG A C 1
ATOM 711 O O . ARG A 1 85 ? -3.657 -10.056 11.625 1.00 97.69 85 ARG A O 1
ATOM 718 N N . LYS A 1 8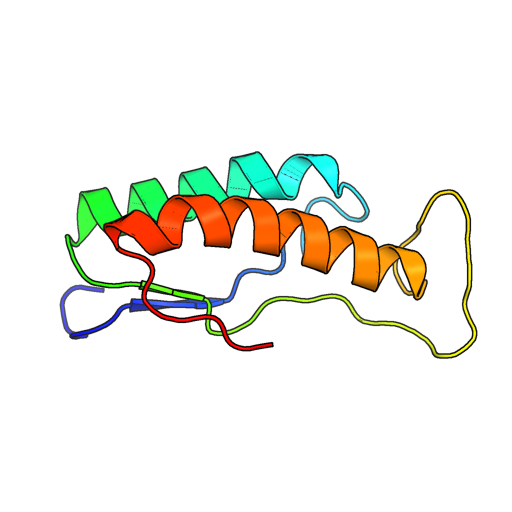6 ? -1.486 -9.805 12.092 1.00 97.31 86 LYS A N 1
ATOM 719 C CA . LYS A 1 86 ? -1.502 -10.574 13.348 1.00 97.31 86 LYS A CA 1
ATOM 720 C C . LYS A 1 86 ? -2.079 -9.777 14.523 1.00 97.31 86 LYS A C 1
ATOM 722 O O . LYS A 1 86 ? -2.297 -10.352 15.583 1.00 97.31 86 LYS A O 1
ATOM 727 N N . ASN A 1 87 ? -2.282 -8.468 14.346 1.00 97.38 87 ASN A N 1
ATOM 728 C CA . ASN A 1 87 ? -2.662 -7.542 15.407 1.00 97.38 87 ASN A CA 1
ATOM 729 C C . ASN A 1 87 ? -3.997 -6.849 15.103 1.00 97.38 87 ASN A C 1
ATOM 731 O O . ASN A 1 87 ? -5.015 -7.189 15.694 1.00 97.38 87 ASN A O 1
ATOM 735 N N . TYR A 1 88 ? -3.994 -5.861 14.203 1.00 98.12 88 TYR A N 1
ATOM 736 C CA . TYR A 1 88 ? -5.120 -4.931 14.027 1.00 98.12 88 TYR A CA 1
ATOM 737 C C . TYR A 1 88 ? -5.428 -4.570 12.568 1.00 98.12 88 TYR A C 1
ATOM 739 O O . TYR A 1 88 ? -6.417 -3.883 12.309 1.00 98.12 88 TYR A O 1
ATOM 747 N N . VAL A 1 89 ? -4.610 -5.018 11.613 1.00 98.62 89 VAL A N 1
ATOM 748 C CA . VAL A 1 89 ? -4.963 -4.948 10.189 1.00 98.62 89 VAL A CA 1
ATOM 749 C C . VAL A 1 89 ? -5.829 -6.163 9.860 1.00 98.62 89 VAL A C 1
ATOM 751 O O . VAL A 1 89 ? -5.438 -7.289 10.143 1.00 98.62 89 VAL A O 1
ATOM 754 N N . VAL A 1 90 ? -7.019 -5.942 9.305 1.00 98.50 90 VAL A N 1
ATOM 755 C CA . VAL A 1 90 ? -8.043 -6.988 9.103 1.00 98.50 90 VAL A CA 1
ATOM 756 C C . VAL A 1 90 ? -8.438 -7.185 7.640 1.00 98.50 90 VAL A C 1
ATOM 758 O O . VAL A 1 90 ? -9.292 -8.015 7.344 1.00 98.50 90 VAL A O 1
ATOM 761 N N . GLY A 1 91 ? -7.826 -6.440 6.720 1.00 98.12 91 GLY A N 1
ATOM 762 C CA . GLY A 1 91 ? -8.070 -6.597 5.293 1.00 98.12 91 GLY A CA 1
ATOM 763 C C . GLY A 1 91 ? -7.083 -5.820 4.433 1.00 98.12 91 GLY A C 1
ATOM 764 O O . GLY A 1 91 ? -6.541 -4.795 4.853 1.00 98.12 91 GLY A O 1
ATOM 765 N N . GLU A 1 92 ? -6.893 -6.319 3.219 1.00 97.88 92 GLU A N 1
ATOM 766 C CA . GLU A 1 92 ? -6.148 -5.686 2.138 1.00 97.88 92 GLU A CA 1
ATOM 767 C C . GLU A 1 92 ? -6.940 -5.847 0.836 1.00 97.88 92 GLU A C 1
ATOM 769 O O . GLU A 1 92 ? -7.497 -6.916 0.576 1.00 97.88 92 GLU A O 1
ATOM 774 N N . LEU A 1 93 ? -7.052 -4.774 0.058 1.00 94.94 93 LEU A N 1
ATOM 775 C CA . LEU A 1 93 ? -7.693 -4.775 -1.253 1.00 94.94 93 LEU A CA 1
ATOM 776 C C . LEU A 1 93 ? -6.663 -4.307 -2.288 1.00 94.94 93 LEU A C 1
ATOM 778 O O . LEU A 1 93 ? -5.996 -3.291 -2.080 1.00 94.94 93 LEU A O 1
ATOM 782 N N . ILE A 1 94 ? -6.529 -5.095 -3.358 1.00 80.69 94 ILE A N 1
ATOM 783 C CA . ILE A 1 94 ? -5.562 -4.933 -4.455 1.00 80.69 94 ILE A CA 1
ATOM 784 C C . ILE A 1 94 ? -6.331 -4.664 -5.741 1.00 80.69 94 ILE A C 1
ATOM 786 O O . ILE A 1 94 ? -7.285 -5.435 -6.002 1.00 80.69 94 ILE A O 1
#

Foldseek 3Di:
DQPDQEAEDEDEPCAPPVPFCLVCLQVVVLVVVCVVCVVHVHAYAPEDYFAAADPPADDPVDHGNHPNSRVSNVVSNVVNLVVCCVPRHVYYDD

Organism: Mustela putorius furo (NCBI:txid9669)